Protein AF-A0A832ZC07-F1 (afdb_monomer_lite)

Sequence (64 aa):
ISPEEAVEIIERYNKRFILSSDLGSLKSDIYALPRTKLTMRRRGIESKKIVEVTCKNAGDFYRL

Radius of gyration: 11.54 Å; chains: 1; bounding box: 27×22×28 Å

Secondary structure (DSSP, 8-state):
--HHHHHHHHHH--S-------TTSTT--TTHHHHHHHHHHHTT--HHHHHIIIIIHHHHHHT-

pLDDT: mean 90.1, std 7.92, range [59.91, 96.81]

Organism: NCBI:txid155863

Foldseek 3Di:
DALVVVLVCLVVDPDQAADDQPPVDPPRDPCRLVVNLVVCVVVVNDPVSNCRRHPVSCCVVVVD

InterPro domains:
  IPR012022 Protein of unknown function UCP005295 [PTHR42658] (2-64)

Structure (mmCIF, N/CA/C/O backbone):
data_AF-A0A832ZC07-F1
#
_entry.id   AF-A0A832ZC07-F1
#
loop_
_atom_site.group_PDB
_atom_site.id
_atom_site.type_symbol
_atom_site.label_atom_id
_atom_site.label_alt_id
_atom_site.label_comp_id
_atom_site.label_asym_id
_atom_site.label_entity_id
_atom_site.label_seq_id
_atom_site.pdbx_PDB_ins_code
_atom_site.Cartn_x
_atom_site.Cartn_y
_atom_site.Cartn_z
_atom_site.occupancy
_atom_site.B_iso_or_equiv
_atom_site.auth_seq_id
_atom_site.auth_comp_id
_atom_site.auth_asym_id
_atom_site.auth_atom_id
_atom_site.pdbx_PDB_model_num
ATOM 1 N N . ILE A 1 1 ? 11.249 5.082 -4.365 1.00 79.62 1 ILE A N 1
ATOM 2 C CA . ILE A 1 1 ? 10.466 5.636 -3.243 1.00 79.62 1 ILE A CA 1
ATOM 3 C C . ILE A 1 1 ? 10.496 4.625 -2.111 1.00 79.62 1 ILE A C 1
ATOM 5 O O . ILE A 1 1 ? 10.378 3.433 -2.389 1.00 79.62 1 ILE A O 1
ATOM 9 N N . SER A 1 2 ? 10.748 5.061 -0.882 1.00 88.06 2 SER A N 1
ATOM 10 C CA . SER A 1 2 ? 10.686 4.176 0.282 1.00 88.06 2 SER A CA 1
ATOM 11 C C . SER A 1 2 ? 9.228 3.849 0.650 1.00 88.06 2 SER A C 1
ATOM 13 O O . SER A 1 2 ? 8.308 4.574 0.253 1.00 88.06 2 SER A O 1
ATOM 15 N N . PRO A 1 3 ? 8.976 2.769 1.411 1.00 90.19 3 PRO A N 1
ATOM 16 C CA . PRO A 1 3 ? 7.660 2.510 1.986 1.00 90.19 3 PRO A CA 1
ATOM 17 C C . PRO A 1 3 ? 7.112 3.705 2.776 1.00 90.19 3 PRO A C 1
ATOM 19 O O . PRO A 1 3 ? 5.938 4.031 2.651 1.00 90.19 3 PRO A O 1
ATOM 22 N N . GLU A 1 4 ? 7.953 4.384 3.553 1.00 93.56 4 GLU A N 1
ATOM 23 C CA . GLU A 1 4 ? 7.581 5.537 4.375 1.00 93.56 4 GLU A CA 1
ATOM 24 C C . GLU A 1 4 ? 7.118 6.718 3.515 1.00 93.56 4 GLU A C 1
ATOM 26 O O . GLU A 1 4 ? 6.021 7.234 3.731 1.00 93.56 4 GLU A O 1
ATOM 31 N N . GLU A 1 5 ? 7.900 7.083 2.495 1.00 93.06 5 GLU A N 1
ATOM 32 C CA . GLU A 1 5 ? 7.551 8.146 1.544 1.00 93.06 5 GLU A CA 1
ATOM 33 C C . GLU A 1 5 ? 6.235 7.829 0.814 1.00 93.06 5 GLU A C 1
ATOM 35 O O . GLU A 1 5 ? 5.386 8.702 0.633 1.00 93.06 5 GLU A O 1
ATOM 40 N N . ALA A 1 6 ? 6.027 6.568 0.418 1.00 93.19 6 ALA A N 1
ATOM 41 C CA . ALA A 1 6 ? 4.799 6.151 -0.252 1.00 93.19 6 ALA A CA 1
ATOM 42 C C . ALA A 1 6 ? 3.568 6.310 0.655 1.00 93.19 6 ALA A C 1
ATOM 44 O O . ALA A 1 6 ? 2.521 6.781 0.204 1.00 93.19 6 ALA A O 1
ATOM 45 N N . VAL A 1 7 ? 3.690 5.948 1.936 1.00 94.94 7 VAL A N 1
ATOM 46 C CA . VAL A 1 7 ? 2.606 6.117 2.910 1.00 94.94 7 VAL A CA 1
ATOM 47 C C . VAL A 1 7 ? 2.298 7.597 3.142 1.00 94.94 7 VAL A C 1
ATOM 49 O O . VAL A 1 7 ? 1.127 7.970 3.124 1.00 94.94 7 VAL A O 1
ATOM 52 N N . GLU A 1 8 ? 3.314 8.454 3.247 1.00 95.38 8 GLU A N 1
ATOM 53 C CA . GLU A 1 8 ? 3.128 9.902 3.419 1.00 95.38 8 GLU A CA 1
ATOM 54 C C . GLU A 1 8 ? 2.360 10.543 2.262 1.00 95.38 8 GLU A C 1
ATOM 56 O O . GLU A 1 8 ? 1.476 11.375 2.481 1.00 95.38 8 GLU A O 1
ATOM 61 N N . ILE A 1 9 ? 2.644 10.131 1.024 1.00 94.75 9 ILE A N 1
ATOM 62 C CA . ILE A 1 9 ? 1.899 10.590 -0.154 1.00 94.75 9 ILE A CA 1
ATOM 63 C C . ILE A 1 9 ? 0.430 10.145 -0.066 1.00 94.75 9 ILE A C 1
ATOM 65 O O . ILE A 1 9 ? -0.477 10.944 -0.303 1.00 94.75 9 ILE A O 1
ATOM 69 N N . ILE A 1 10 ? 0.174 8.889 0.308 1.00 93.56 10 ILE A N 1
ATOM 70 C CA . ILE A 1 10 ? -1.191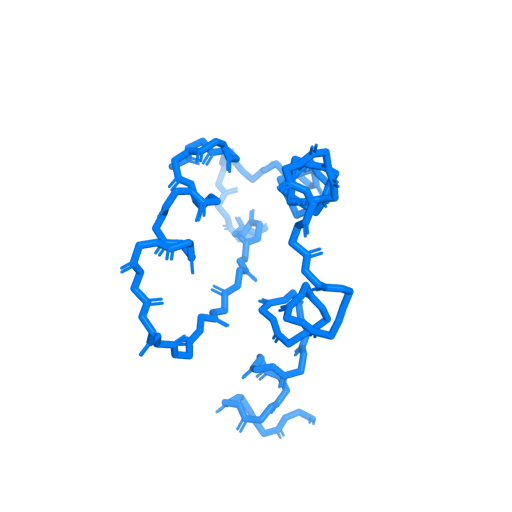 8.352 0.426 1.00 93.56 10 ILE A CA 1
ATOM 71 C C . ILE A 1 10 ? -1.996 9.067 1.526 1.00 93.56 10 ILE A C 1
ATOM 73 O O . ILE A 1 10 ? -3.215 9.229 1.397 1.00 93.56 10 ILE A O 1
ATOM 77 N N . GLU A 1 11 ? -1.343 9.472 2.613 1.00 93.31 11 GLU A N 1
ATOM 78 C CA . GLU A 1 11 ? -1.958 10.225 3.710 1.00 93.31 11 GLU A CA 1
ATOM 79 C C . GLU A 1 11 ? -2.250 11.673 3.308 1.00 93.31 11 GLU A C 1
ATOM 81 O O . GLU A 1 11 ? -3.351 12.168 3.542 1.00 93.31 11 GLU A O 1
ATOM 86 N N . ARG A 1 12 ? -1.286 12.341 2.665 1.00 94.88 12 ARG A N 1
ATOM 87 C CA . ARG A 1 12 ? -1.367 13.773 2.349 1.00 94.88 12 ARG A CA 1
ATOM 88 C C . ARG A 1 12 ? -2.351 14.095 1.227 1.00 94.88 12 ARG A C 1
ATOM 90 O O . ARG A 1 12 ? -2.912 15.188 1.203 1.00 94.88 12 ARG A O 1
ATOM 97 N N . TYR A 1 13 ? -2.554 13.178 0.286 1.00 92.94 13 TYR A N 1
ATOM 98 C CA . TYR A 1 13 ? -3.345 13.443 -0.911 1.00 92.94 13 TYR A CA 1
ATOM 99 C C . TYR A 1 13 ? -4.596 12.565 -0.978 1.00 92.94 13 TYR A C 1
ATOM 101 O O . TYR A 1 13 ? -4.538 11.340 -0.893 1.00 92.94 13 TYR A O 1
ATOM 109 N N . ASN A 1 14 ? -5.747 13.192 -1.232 1.00 87.44 14 ASN A N 1
ATOM 110 C CA . ASN A 1 14 ? -6.990 12.479 -1.515 1.00 87.44 14 ASN A CA 1
ATOM 111 C C . ASN A 1 14 ? -7.084 12.134 -3.011 1.00 87.44 14 ASN A C 1
ATOM 113 O O . ASN A 1 14 ? -7.761 12.812 -3.788 1.00 87.44 14 ASN A O 1
ATOM 117 N N . LYS A 1 15 ? -6.317 11.126 -3.432 1.00 92.44 15 LYS A N 1
ATOM 118 C 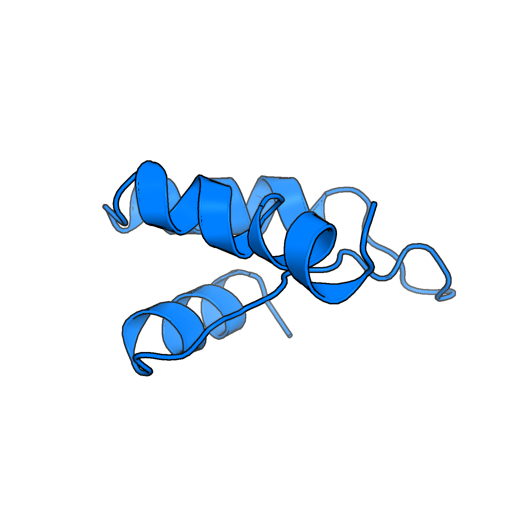CA . LYS A 1 15 ? -6.254 10.639 -4.817 1.00 92.44 15 LYS A CA 1
ATOM 119 C C . LYS A 1 15 ? -6.372 9.119 -4.859 1.00 92.44 15 LYS A C 1
ATOM 121 O O . LYS A 1 15 ? -6.206 8.425 -3.857 1.00 92.44 15 LYS A O 1
ATOM 126 N N . ARG A 1 16 ? -6.638 8.603 -6.058 1.00 92.38 16 ARG A N 1
ATOM 127 C CA . ARG A 1 16 ? -6.648 7.171 -6.337 1.00 92.38 16 ARG A CA 1
ATOM 128 C C . ARG A 1 16 ? -5.222 6.693 -6.618 1.00 92.38 16 ARG A C 1
ATOM 130 O O . ARG A 1 16 ? -4.667 7.025 -7.658 1.00 92.38 16 ARG A O 1
ATOM 137 N N . PHE A 1 17 ? -4.641 5.934 -5.692 1.00 95.19 17 PHE A N 1
ATOM 138 C CA . PHE A 1 17 ? -3.278 5.409 -5.817 1.00 95.19 17 PHE A CA 1
ATOM 139 C C . PHE A 1 17 ? -3.260 3.936 -6.211 1.00 95.19 17 PHE A C 1
ATOM 141 O O . PHE A 1 17 ? -4.147 3.178 -5.820 1.00 95.19 17 PHE A O 1
ATOM 148 N N . ILE A 1 18 ? -2.217 3.542 -6.939 1.00 94.31 18 ILE A N 1
ATOM 149 C CA . ILE A 1 18 ? -1.876 2.153 -7.243 1.00 94.31 18 ILE A CA 1
ATOM 150 C C . ILE A 1 18 ? -0.431 1.950 -6.803 1.00 94.31 18 ILE A C 1
ATOM 152 O O . ILE A 1 18 ? 0.466 2.631 -7.297 1.00 94.31 18 ILE A O 1
ATOM 156 N N . LEU A 1 19 ? -0.207 1.039 -5.859 1.00 92.31 19 LEU A N 1
ATOM 157 C CA . LEU A 1 19 ? 1.138 0.635 -5.470 1.00 92.31 19 LEU A CA 1
ATOM 158 C C . LEU A 1 19 ? 1.622 -0.503 -6.376 1.00 92.31 19 LEU A C 1
ATOM 160 O O . LEU A 1 19 ? 0.873 -1.430 -6.673 1.00 92.31 19 LEU A O 1
ATOM 164 N N . SER A 1 20 ? 2.894 -0.455 -6.762 1.00 87.88 20 SER A N 1
ATOM 165 C CA . SER A 1 20 ? 3.572 -1.504 -7.527 1.00 87.88 20 SER A CA 1
ATOM 166 C C . SER A 1 20 ? 4.945 -1.772 -6.917 1.00 87.88 20 SER A C 1
ATOM 168 O O . SER A 1 20 ? 5.616 -0.840 -6.476 1.00 87.88 20 SER A O 1
ATOM 170 N N . SER A 1 21 ? 5.359 -3.039 -6.889 1.00 83.56 21 SER A N 1
ATOM 171 C CA . SER A 1 21 ? 6.724 -3.453 -6.532 1.00 83.56 21 SER A CA 1
ATOM 172 C C . SER A 1 21 ? 7.695 -3.414 -7.718 1.00 83.56 21 SER A C 1
ATOM 174 O O . SER A 1 21 ? 8.861 -3.758 -7.549 1.00 83.56 21 SER A O 1
ATOM 176 N N . ASP A 1 22 ? 7.211 -3.016 -8.901 1.00 78.88 22 ASP A N 1
ATOM 177 C CA . ASP A 1 22 ? 7.973 -2.901 -10.149 1.00 78.88 22 ASP A CA 1
ATOM 178 C C . ASP A 1 22 ? 8.888 -4.110 -10.418 1.00 78.88 22 ASP A C 1
ATOM 180 O O . ASP A 1 22 ? 10.102 -3.993 -10.612 1.00 78.88 22 ASP A O 1
ATOM 184 N N . LEU A 1 23 ? 8.275 -5.302 -10.401 1.00 78.00 23 LEU A N 1
ATOM 185 C CA . LEU A 1 23 ? 8.950 -6.594 -10.594 1.00 78.00 23 LEU A CA 1
ATOM 186 C C . LEU A 1 23 ? 9.628 -6.749 -11.964 1.00 78.00 23 LEU A C 1
ATOM 188 O O . LEU A 1 23 ? 10.387 -7.691 -12.158 1.00 78.00 23 LEU A O 1
ATOM 192 N N . GLY A 1 24 ? 9.357 -5.843 -12.906 1.00 72.88 24 GLY A N 1
ATOM 193 C CA . GLY A 1 24 ? 10.011 -5.809 -14.213 1.00 72.88 24 GLY A CA 1
ATOM 194 C C . GLY A 1 24 ? 11.376 -5.115 -14.212 1.00 72.88 24 GLY A C 1
ATOM 195 O O . GLY A 1 24 ? 12.065 -5.152 -15.229 1.00 72.88 24 GLY A O 1
ATOM 196 N N . SER A 1 25 ? 11.782 -4.477 -13.109 1.00 72.25 25 SER A N 1
ATOM 197 C CA . SER A 1 25 ? 13.049 -3.745 -13.023 1.00 72.25 25 SER A CA 1
ATOM 198 C C . SER A 1 25 ? 14.177 -4.577 -12.395 1.00 72.25 25 SER A C 1
ATOM 200 O O . SER A 1 25 ? 13.960 -5.375 -11.489 1.00 72.25 25 SER A O 1
ATOM 202 N N . LEU A 1 26 ? 15.429 -4.324 -12.803 1.00 59.91 26 LEU A N 1
ATOM 203 C CA . LEU A 1 26 ? 16.644 -4.941 -12.229 1.00 59.91 26 LEU A CA 1
ATOM 204 C C . LEU A 1 26 ? 16.832 -4.688 -10.714 1.00 59.91 26 LEU A C 1
ATOM 206 O O . LEU A 1 26 ? 17.676 -5.322 -10.088 1.00 59.91 26 LEU A O 1
ATOM 210 N N . LYS A 1 27 ? 16.072 -3.753 -10.124 1.00 65.56 27 LYS A N 1
ATOM 211 C CA . LYS A 1 27 ? 16.075 -3.410 -8.690 1.00 65.56 27 LYS A CA 1
ATOM 212 C C . LYS A 1 27 ? 14.753 -3.775 -8.001 1.00 65.56 27 LYS A C 1
ATOM 214 O O . LYS A 1 27 ? 14.411 -3.177 -6.982 1.00 65.56 27 LYS A O 1
ATOM 219 N N . SER A 1 28 ? 14.000 -4.720 -8.556 1.00 70.50 28 SER A N 1
ATOM 220 C CA . SER A 1 28 ? 12.713 -5.128 -8.004 1.00 70.50 28 SER A CA 1
ATOM 221 C C . SER A 1 28 ? 12.850 -5.698 -6.590 1.00 70.50 28 SER A C 1
ATOM 223 O O . SER A 1 28 ? 13.561 -6.683 -6.381 1.00 70.50 28 SER A O 1
ATOM 225 N N . ASP A 1 29 ? 12.121 -5.125 -5.631 1.00 80.81 29 ASP A N 1
ATOM 226 C CA . ASP A 1 29 ? 11.965 -5.678 -4.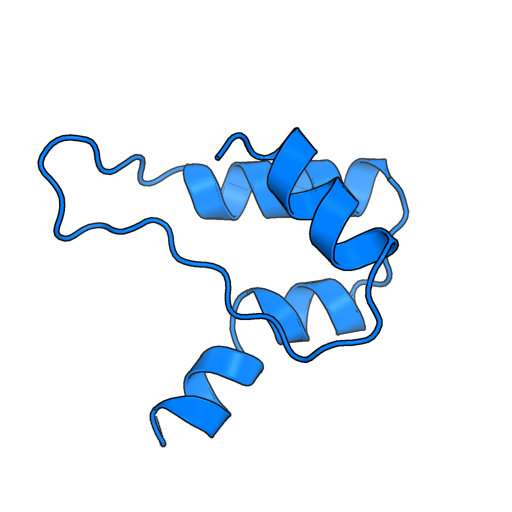284 1.00 80.81 29 ASP A CA 1
ATOM 227 C C . ASP A 1 29 ? 10.580 -6.322 -4.163 1.00 80.81 29 ASP A C 1
ATOM 229 O O . ASP A 1 29 ? 9.556 -5.640 -4.055 1.00 80.81 29 ASP A O 1
ATOM 233 N N . ILE A 1 30 ? 10.548 -7.658 -4.144 1.00 84.81 30 ILE A N 1
ATOM 234 C CA . ILE A 1 30 ? 9.315 -8.443 -3.978 1.00 84.81 30 ILE A CA 1
ATOM 235 C C . ILE A 1 30 ? 8.573 -8.106 -2.675 1.00 84.81 30 ILE A C 1
ATOM 237 O O . ILE A 1 30 ? 7.361 -8.299 -2.576 1.00 84.81 30 ILE A O 1
ATOM 241 N N . TYR A 1 31 ? 9.280 -7.565 -1.680 1.00 89.19 31 TYR A N 1
ATOM 242 C CA . TYR A 1 31 ? 8.722 -7.190 -0.390 1.00 89.19 31 TYR A CA 1
ATOM 243 C C . TYR A 1 31 ? 8.296 -5.726 -0.306 1.00 89.19 31 TYR A C 1
ATOM 245 O O . TYR A 1 31 ? 7.734 -5.347 0.723 1.00 89.19 31 TYR A O 1
ATOM 253 N N . ALA A 1 32 ? 8.475 -4.915 -1.353 1.00 89.19 32 ALA A N 1
ATOM 254 C CA . ALA A 1 32 ? 8.086 -3.506 -1.332 1.00 89.19 32 ALA A CA 1
ATOM 255 C C . ALA A 1 32 ? 6.600 -3.330 -0.972 1.00 89.19 32 ALA A C 1
ATOM 257 O O . ALA A 1 32 ? 6.262 -2.601 -0.042 1.00 89.19 32 ALA A O 1
ATOM 258 N N . LEU A 1 33 ? 5.704 -4.074 -1.631 1.00 91.38 33 LEU A N 1
ATOM 259 C CA . LEU A 1 33 ? 4.263 -4.036 -1.357 1.00 91.38 33 LEU A CA 1
ATOM 260 C C . LEU A 1 33 ? 3.903 -4.535 0.059 1.00 91.38 33 LEU A C 1
ATOM 262 O O . LEU A 1 33 ? 3.207 -3.811 0.781 1.00 91.38 33 LEU A O 1
ATOM 266 N N . PRO A 1 34 ? 4.375 -5.720 0.510 1.00 92.38 34 PRO A N 1
ATOM 267 C CA . PRO A 1 34 ? 4.195 -6.165 1.891 1.00 92.38 34 PRO A CA 1
ATOM 268 C C . PRO A 1 34 ? 4.703 -5.175 2.947 1.00 92.38 34 PRO A C 1
ATOM 270 O O . PRO A 1 34 ? 4.005 -4.938 3.936 1.00 92.38 34 PRO A O 1
ATOM 273 N N . ARG A 1 35 ? 5.884 -4.574 2.743 1.00 93.56 35 ARG A N 1
ATOM 274 C CA . ARG A 1 35 ? 6.472 -3.591 3.665 1.00 93.56 35 ARG A CA 1
ATOM 275 C C . ARG A 1 35 ? 5.627 -2.328 3.727 1.00 93.56 35 ARG A C 1
ATOM 277 O O . ARG A 1 35 ? 5.234 -1.937 4.821 1.00 93.56 35 ARG A O 1
ATOM 284 N N . THR A 1 36 ? 5.248 -1.759 2.582 1.00 94.38 36 THR A N 1
ATOM 285 C CA . THR A 1 36 ? 4.369 -0.580 2.537 1.00 94.38 36 THR A CA 1
ATOM 286 C C . THR A 1 36 ? 3.033 -0.865 3.216 1.00 94.38 36 THR A C 1
ATOM 288 O O . THR A 1 36 ? 2.602 -0.086 4.061 1.00 94.38 36 THR A O 1
ATOM 291 N N . LYS A 1 37 ? 2.413 -2.026 2.968 1.00 95.56 37 LYS A N 1
ATOM 292 C CA . LYS A 1 37 ? 1.187 -2.451 3.665 1.00 95.56 37 LYS A CA 1
ATOM 293 C C . LYS A 1 37 ? 1.366 -2.518 5.185 1.00 95.56 37 LYS A C 1
ATOM 295 O O . LYS A 1 37 ? 0.471 -2.102 5.923 1.00 95.56 37 LYS A O 1
ATOM 300 N N . LEU A 1 38 ? 2.490 -3.051 5.666 1.00 96.12 38 LEU A N 1
ATOM 301 C CA . LEU A 1 38 ? 2.789 -3.109 7.097 1.00 96.12 38 LEU A CA 1
ATOM 302 C C . LEU A 1 38 ? 2.962 -1.703 7.688 1.00 96.12 38 LEU A C 1
ATOM 304 O O . LEU A 1 38 ? 2.401 -1.423 8.746 1.00 96.12 38 LEU A O 1
ATOM 308 N N . THR A 1 39 ? 3.670 -0.812 6.993 1.00 96.50 39 THR A N 1
ATOM 309 C CA . THR A 1 39 ? 3.841 0.592 7.390 1.00 96.50 39 THR A CA 1
ATOM 310 C C . THR A 1 39 ? 2.496 1.320 7.452 1.00 96.50 39 THR A C 1
ATOM 312 O O . THR A 1 39 ? 2.209 1.969 8.456 1.00 96.50 39 THR A O 1
ATOM 315 N N . MET A 1 40 ? 1.615 1.132 6.460 1.00 96.31 40 MET A N 1
ATOM 316 C CA . MET A 1 40 ? 0.255 1.693 6.471 1.00 96.31 40 MET A CA 1
ATOM 317 C C . MET A 1 40 ? -0.550 1.232 7.692 1.00 96.31 40 MET A C 1
ATOM 319 O O . MET A 1 40 ? -1.200 2.043 8.347 1.00 96.31 40 MET A O 1
ATOM 323 N N . ARG A 1 41 ? -0.480 -0.064 8.035 1.00 96.56 41 ARG A N 1
ATOM 324 C CA . ARG A 1 41 ? -1.147 -0.608 9.231 1.00 96.56 41 ARG A CA 1
ATOM 325 C C . ARG A 1 41 ? -0.592 -0.009 10.520 1.00 96.56 41 ARG A C 1
ATOM 327 O O . ARG A 1 41 ? -1.368 0.342 11.399 1.00 96.56 41 ARG A O 1
ATOM 334 N N . ARG A 1 42 ? 0.734 0.126 10.630 1.00 96.81 42 ARG A N 1
ATOM 335 C CA . ARG A 1 42 ? 1.394 0.734 11.799 1.00 96.81 42 ARG A CA 1
ATOM 336 C C . ARG A 1 42 ? 1.004 2.199 11.998 1.00 96.81 42 ARG A C 1
ATOM 338 O O . ARG A 1 42 ? 0.922 2.634 13.138 1.00 96.81 42 ARG A O 1
ATOM 345 N N . ARG A 1 43 ? 0.734 2.934 10.914 1.00 95.44 43 ARG A N 1
ATOM 346 C CA . ARG A 1 43 ? 0.233 4.319 10.956 1.00 95.44 43 ARG A CA 1
ATOM 347 C C . ARG A 1 43 ? -1.289 4.432 11.130 1.00 95.44 43 ARG A C 1
ATOM 349 O O . ARG A 1 43 ? -1.818 5.534 11.140 1.00 95.44 43 ARG A O 1
ATOM 356 N N . GLY A 1 44 ? -2.001 3.315 11.287 1.00 95.75 44 GLY A N 1
ATOM 357 C CA . GLY A 1 44 ? -3.444 3.323 11.540 1.00 95.75 44 GLY A CA 1
ATOM 358 C C . GLY A 1 44 ? -4.304 3.634 10.313 1.00 95.75 44 GLY A C 1
ATOM 359 O O . GLY A 1 44 ? -5.471 3.984 10.466 1.00 95.75 44 GLY A O 1
ATOM 360 N N . ILE A 1 45 ? -3.769 3.493 9.094 1.00 94.75 45 ILE A N 1
ATOM 361 C CA . ILE A 1 45 ? -4.564 3.685 7.876 1.00 94.75 45 ILE A CA 1
ATOM 362 C C . ILE A 1 45 ? -5.641 2.603 7.789 1.00 94.75 45 ILE A C 1
ATOM 364 O O . ILE A 1 45 ? -5.377 1.412 7.982 1.00 94.75 45 ILE A O 1
ATOM 368 N N . GLU A 1 46 ? -6.857 3.022 7.443 1.00 95.25 46 GLU A N 1
ATOM 369 C CA . GLU A 1 46 ? -8.003 2.135 7.304 1.00 95.25 46 GLU A CA 1
ATOM 370 C C . GLU A 1 46 ? -7.719 0.956 6.367 1.00 95.25 46 GLU A C 1
ATOM 372 O O . GLU A 1 46 ? -7.244 1.114 5.237 1.00 95.25 46 GLU A O 1
ATOM 377 N N . SER A 1 47 ? -8.102 -0.244 6.810 1.00 94.44 47 SER A N 1
ATOM 378 C CA . SER A 1 47 ? -7.911 -1.475 6.034 1.00 94.44 47 SER A CA 1
ATOM 379 C C . SER A 1 47 ? -8.547 -1.400 4.643 1.00 94.44 47 SER A C 1
ATOM 381 O O . SER A 1 47 ? -7.982 -1.935 3.691 1.00 94.44 47 SER A O 1
ATOM 383 N N . LYS A 1 48 ? -9.674 -0.688 4.500 1.00 94.81 48 LYS A N 1
ATOM 384 C CA . LYS A 1 48 ? -10.321 -0.437 3.205 1.00 94.81 48 LYS A CA 1
ATOM 385 C C . LYS A 1 48 ? -9.394 0.317 2.248 1.00 94.81 48 LYS A C 1
ATOM 387 O O . LYS A 1 48 ? -9.155 -0.163 1.143 1.00 94.81 48 LYS A O 1
ATOM 392 N N . LYS A 1 49 ? -8.809 1.434 2.693 1.00 94.25 49 LYS A N 1
ATOM 393 C CA . LYS A 1 49 ? -7.880 2.245 1.891 1.00 94.25 49 LYS A CA 1
ATOM 394 C C . LYS A 1 49 ? -6.626 1.452 1.515 1.00 94.25 49 LYS A C 1
ATOM 396 O O . LYS A 1 49 ? -6.158 1.549 0.386 1.00 94.25 49 LYS A O 1
ATOM 401 N N . ILE A 1 50 ? -6.118 0.606 2.417 1.00 95.6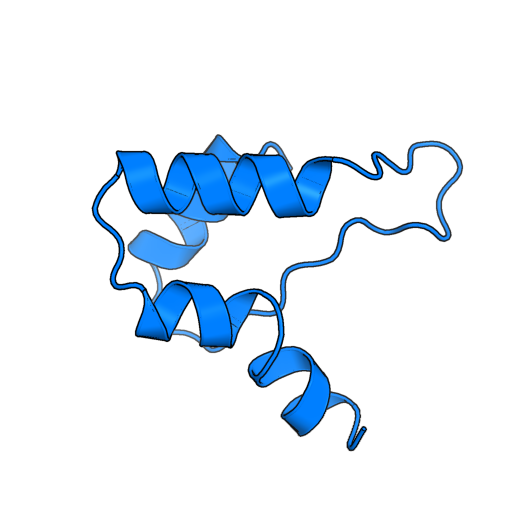2 50 ILE A N 1
ATOM 402 C CA . ILE A 1 50 ? -4.999 -0.309 2.127 1.00 95.62 50 ILE A CA 1
ATOM 403 C C . ILE A 1 50 ? -5.356 -1.271 0.986 1.00 95.62 50 ILE A C 1
ATOM 405 O O . ILE A 1 50 ? -4.581 -1.414 0.041 1.00 95.62 50 ILE A O 1
ATOM 409 N N . VAL A 1 51 ? -6.514 -1.935 1.051 1.00 94.62 51 VAL A N 1
ATOM 410 C CA . VAL A 1 51 ? -6.974 -2.856 -0.007 1.00 94.62 51 VAL A CA 1
ATOM 411 C C . VAL A 1 51 ? -7.173 -2.120 -1.333 1.00 94.62 51 VAL A C 1
ATOM 413 O O . VAL A 1 51 ? -6.801 -2.633 -2.390 1.00 94.62 51 VAL A O 1
ATOM 416 N N . GLU A 1 52 ? -7.705 -0.899 -1.280 1.00 95.19 52 GLU A N 1
ATOM 417 C CA . GLU A 1 52 ? -7.887 -0.059 -2.460 1.00 95.19 52 GLU A CA 1
ATOM 418 C C . GLU A 1 52 ? -6.563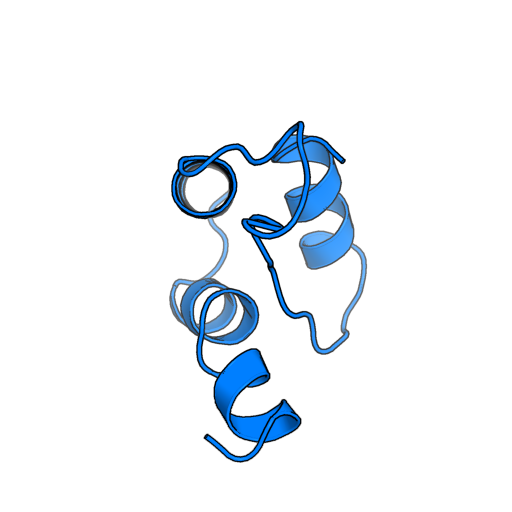 0.218 -3.174 1.00 95.19 52 GLU A C 1
ATOM 420 O O . GLU A 1 52 ? -6.449 -0.073 -4.364 1.00 95.19 52 GLU A O 1
ATOM 425 N N . VAL A 1 53 ? -5.546 0.711 -2.461 1.00 94.62 53 VAL A N 1
ATOM 426 C CA . VAL A 1 53 ? -4.275 1.115 -3.089 1.00 94.62 53 VAL A CA 1
ATOM 427 C C . VAL A 1 53 ? -3.366 -0.052 -3.473 1.00 94.62 53 VAL A C 1
ATOM 429 O O . VAL A 1 53 ? -2.547 0.089 -4.378 1.00 94.62 53 VAL A O 1
ATOM 432 N N . THR A 1 54 ? -3.486 -1.196 -2.793 1.00 92.81 54 THR A N 1
ATOM 433 C CA . THR A 1 54 ? -2.636 -2.376 -3.042 1.00 92.81 54 THR A CA 1
ATOM 434 C C . THR A 1 54 ? -3.186 -3.319 -4.109 1.00 92.81 54 THR A C 1
ATOM 436 O O . THR A 1 54 ? -2.421 -4.116 -4.641 1.00 92.81 54 THR A O 1
ATOM 439 N N . CYS A 1 55 ? -4.489 -3.272 -4.408 1.00 90.81 55 CYS A N 1
ATOM 440 C CA . CYS A 1 55 ? -5.118 -4.252 -5.296 1.00 90.81 55 CYS A CA 1
ATOM 441 C C . CYS A 1 55 ? -6.288 -3.674 -6.100 1.00 90.81 55 CYS A C 1
ATOM 443 O O . CYS A 1 55 ? -6.226 -3.642 -7.328 1.00 90.81 55 CYS A O 1
ATOM 445 N N . LYS A 1 56 ? -7.342 -3.178 -5.437 1.00 93.44 56 LYS A N 1
ATOM 446 C CA . LYS A 1 56 ? -8.610 -2.845 -6.118 1.00 93.44 56 LYS A CA 1
ATOM 447 C C . LYS A 1 56 ? -8.446 -1.762 -7.186 1.00 93.44 56 LYS A C 1
ATOM 449 O O . LYS A 1 56 ? -8.984 -1.879 -8.279 1.00 93.44 56 LYS A O 1
ATOM 454 N N . ASN A 1 57 ? -7.668 -0.720 -6.891 1.00 95.12 57 ASN A N 1
ATOM 455 C CA . ASN A 1 57 ? -7.417 0.355 -7.848 1.00 95.12 57 ASN A CA 1
ATOM 456 C C . ASN A 1 57 ? -6.649 -0.122 -9.078 1.00 95.12 57 ASN A C 1
ATOM 458 O O . ASN A 1 57 ? -6.887 0.407 -10.159 1.00 95.12 57 ASN A O 1
ATOM 462 N N . ALA A 1 58 ? -5.762 -1.109 -8.921 1.00 92.44 58 ALA A N 1
ATOM 463 C CA . ALA A 1 58 ? -5.062 -1.711 -10.046 1.00 92.44 58 ALA A CA 1
ATOM 464 C C . ALA A 1 58 ? -6.042 -2.487 -10.932 1.00 92.44 58 ALA A C 1
ATOM 466 O O . ALA A 1 58 ? -6.052 -2.264 -12.137 1.00 92.44 58 ALA A O 1
ATOM 467 N N . GLY A 1 59 ? -6.902 -3.325 -10.340 1.00 93.19 59 GLY A N 1
ATOM 468 C CA . GLY A 1 59 ? -7.922 -4.079 -11.079 1.00 93.19 59 GLY A CA 1
ATOM 469 C C . GLY A 1 59 ? -8.834 -3.170 -11.901 1.00 93.19 59 GLY A C 1
ATOM 470 O O . GLY A 1 59 ? -8.939 -3.318 -13.114 1.00 93.19 59 GLY A O 1
ATOM 471 N N . ASP A 1 60 ? -9.382 -2.133 -11.268 1.00 93.19 60 ASP A N 1
ATOM 472 C CA . ASP A 1 60 ? -10.265 -1.178 -11.942 1.00 93.19 60 ASP A CA 1
ATOM 473 C C . ASP A 1 60 ? -9.544 -0.354 -13.031 1.00 93.19 60 ASP A C 1
ATOM 475 O O . ASP A 1 60 ? -10.151 -0.001 -14.041 1.00 93.19 60 ASP A O 1
ATOM 479 N N . PHE A 1 61 ? -8.265 -0.010 -12.833 1.00 94.00 61 PHE A N 1
ATOM 480 C CA . PHE A 1 61 ? -7.484 0.771 -13.801 1.00 94.00 61 PHE A CA 1
ATOM 481 C C . PHE A 1 61 ? -7.067 -0.063 -15.016 1.00 94.00 61 PHE A C 1
ATOM 483 O O . PHE A 1 61 ? -7.221 0.385 -16.151 1.00 94.00 61 PHE A O 1
ATOM 490 N N . TYR A 1 62 ? -6.566 -1.276 -14.782 1.00 91.56 62 TYR A N 1
ATOM 491 C CA . TYR A 1 62 ? -6.098 -2.178 -15.833 1.00 91.56 62 TYR A CA 1
ATOM 492 C C . TYR A 1 62 ? -7.217 -3.033 -16.445 1.00 91.56 62 TYR A C 1
ATOM 494 O O . TYR A 1 62 ? -6.963 -3.722 -17.429 1.00 91.56 62 TYR A O 1
ATOM 502 N N . ARG A 1 63 ? -8.447 -2.955 -15.911 1.0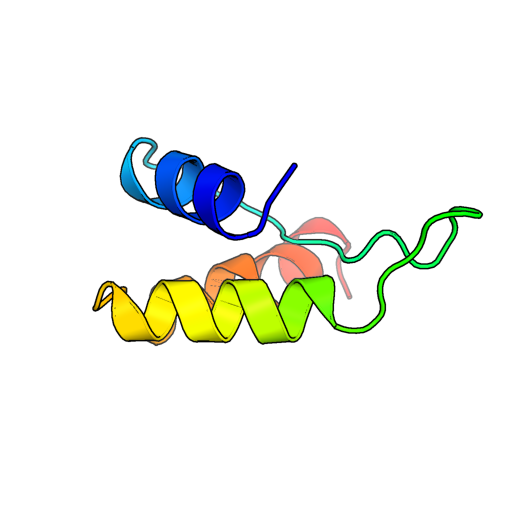0 90.94 63 ARG A N 1
ATOM 503 C CA . ARG A 1 63 ? -9.610 -3.768 -16.317 1.00 90.94 63 ARG A CA 1
ATOM 504 C C . ARG A 1 63 ? -9.330 -5.274 -16.209 1.00 90.94 63 ARG A C 1
ATOM 506 O O . ARG A 1 63 ? -9.629 -6.024 -17.137 1.00 90.94 63 ARG A O 1
ATOM 513 N N . LEU A 1 64 ? -8.713 -5.665 -15.093 1.00 79.75 64 LEU A N 1
ATOM 514 C CA . LEU A 1 64 ? -8.380 -7.053 -14.745 1.00 79.75 64 LEU A CA 1
ATOM 515 C C . LEU A 1 64 ? -9.515 -7.738 -13.982 1.00 79.75 64 LEU A C 1
ATOM 517 O O . LEU A 1 64 ? -10.243 -7.026 -13.253 1.00 79.75 64 LEU A O 1
#